Protein AF-A0A2E1ZPQ2-F1 (afdb_monomer)

Foldseek 3Di:
DQAFDWKFKDKQNDGDDTWAFQCFDVVCCVVVVVPVHPSPRRGDTDDDDDLVVDDFAKIWIWMWTQTNVRDIDIDDTDIDGRDD

Structure (mmCIF, N/CA/C/O backbone):
data_AF-A0A2E1ZPQ2-F1
#
_entry.id   AF-A0A2E1ZPQ2-F1
#
loop_
_atom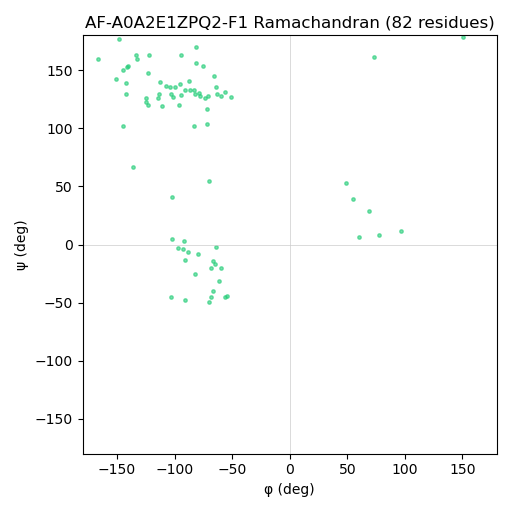_site.group_PDB
_atom_site.id
_atom_site.type_symbol
_atom_site.label_atom_id
_atom_site.label_alt_id
_atom_site.label_comp_id
_atom_site.label_asym_id
_atom_site.label_entity_id
_atom_site.label_seq_id
_atom_site.pdbx_PDB_ins_code
_atom_site.Cartn_x
_atom_site.Cartn_y
_atom_site.Cartn_z
_atom_site.occupancy
_atom_site.B_iso_or_equiv
_atom_site.auth_seq_id
_atom_site.auth_comp_id
_atom_site.auth_asym_id
_atom_site.auth_atom_id
_atom_site.pdbx_PDB_model_num
ATOM 1 N N . ASP A 1 1 ? 14.352 5.227 -15.087 1.00 77.56 1 ASP A N 1
ATOM 2 C CA . ASP A 1 1 ? 13.532 5.214 -13.866 1.00 77.56 1 ASP A CA 1
ATOM 3 C C . ASP A 1 1 ? 14.357 4.834 -12.654 1.00 77.56 1 ASP A C 1
ATOM 5 O O . ASP A 1 1 ? 15.316 4.086 -12.801 1.00 77.56 1 ASP A O 1
ATOM 9 N N . ILE A 1 2 ? 14.008 5.375 -11.484 1.00 88.19 2 ILE A N 1
ATOM 10 C CA . ILE A 1 2 ? 14.702 5.119 -10.205 1.00 88.19 2 ILE A CA 1
ATOM 11 C C . ILE A 1 2 ? 14.216 3.806 -9.563 1.00 88.19 2 ILE A C 1
ATOM 13 O O . ILE A 1 2 ? 14.978 3.154 -8.853 1.00 88.19 2 ILE A O 1
ATOM 17 N N . GLY A 1 3 ? 12.990 3.376 -9.873 1.00 95.31 3 GLY A N 1
ATOM 18 C CA . GLY A 1 3 ? 12.377 2.169 -9.322 1.00 95.31 3 GLY A CA 1
ATOM 19 C C . GLY A 1 3 ? 11.952 2.311 -7.858 1.00 95.31 3 GLY A C 1
ATOM 20 O O . GLY A 1 3 ? 12.410 3.198 -7.131 1.00 95.31 3 GLY A O 1
ATOM 21 N N . ILE A 1 4 ? 11.062 1.423 -7.433 1.00 97.75 4 ILE A N 1
ATOM 22 C CA . ILE A 1 4 ? 10.602 1.296 -6.052 1.00 97.75 4 ILE A CA 1
ATOM 23 C C . ILE A 1 4 ? 11.537 0.360 -5.285 1.00 97.75 4 ILE A C 1
ATOM 25 O O . ILE A 1 4 ? 12.020 -0.644 -5.817 1.00 97.75 4 ILE A O 1
ATOM 29 N N . ASP A 1 5 ? 11.805 0.730 -4.040 1.00 98.06 5 ASP A N 1
ATOM 30 C CA . ASP A 1 5 ? 12.587 -0.035 -3.074 1.00 98.06 5 ASP A CA 1
ATOM 31 C C . ASP A 1 5 ? 11.665 -0.715 -2.054 1.00 98.06 5 ASP A C 1
ATOM 33 O O . ASP A 1 5 ? 11.783 -1.910 -1.797 1.00 98.06 5 ASP A O 1
ATOM 37 N N . GLN A 1 6 ? 10.675 0.024 -1.541 1.00 98.25 6 GLN A N 1
ATOM 38 C CA . GLN A 1 6 ? 9.795 -0.440 -0.470 1.00 98.25 6 GLN A CA 1
ATOM 39 C C . GLN A 1 6 ? 8.363 0.081 -0.637 1.00 98.25 6 GLN A C 1
ATOM 41 O O . GLN A 1 6 ? 8.126 1.165 -1.179 1.00 98.25 6 GLN A O 1
ATOM 46 N N . VAL A 1 7 ? 7.410 -0.710 -0.144 1.00 98.69 7 VAL A N 1
ATOM 47 C CA . VAL A 1 7 ? 5.991 -0.360 -0.046 1.00 98.69 7 VAL A CA 1
ATOM 48 C C . VAL A 1 7 ? 5.573 -0.493 1.413 1.00 98.69 7 VAL A C 1
ATOM 50 O O . VAL A 1 7 ? 5.663 -1.583 1.972 1.00 98.69 7 VAL A O 1
ATOM 53 N N . ASP A 1 8 ? 5.104 0.592 2.020 1.00 98.75 8 ASP A N 1
ATOM 54 C CA . ASP A 1 8 ? 4.627 0.611 3.405 1.00 98.75 8 ASP A CA 1
ATOM 55 C C . ASP A 1 8 ? 3.107 0.736 3.459 1.00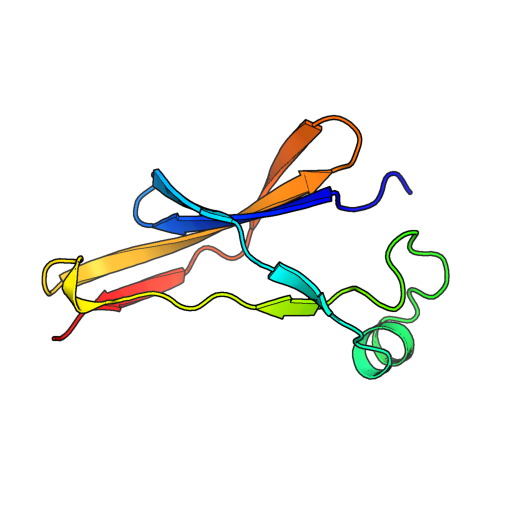 98.75 8 ASP A C 1
ATOM 57 O O . ASP A 1 8 ? 2.531 1.561 2.752 1.00 98.75 8 ASP A O 1
ATOM 61 N N . LEU A 1 9 ? 2.460 -0.039 4.332 1.00 98.50 9 LEU A N 1
ATOM 62 C CA . LEU A 1 9 ? 1.057 0.145 4.692 1.00 98.50 9 LEU A CA 1
ATOM 63 C C . LEU A 1 9 ? 0.930 1.287 5.700 1.00 98.50 9 LEU A C 1
ATOM 65 O O . LEU A 1 9 ? 1.589 1.286 6.743 1.00 98.50 9 LEU A O 1
ATOM 69 N N . ILE A 1 10 ? 0.017 2.208 5.410 1.00 98.62 10 ILE A N 1
ATOM 70 C CA . ILE A 1 10 ? -0.350 3.321 6.277 1.00 98.62 10 ILE A CA 1
ATOM 71 C C . ILE A 1 10 ? -1.794 3.131 6.741 1.00 98.62 10 ILE A C 1
ATOM 73 O O . ILE A 1 10 ? -2.673 2.939 5.900 1.00 98.62 10 ILE A O 1
ATOM 77 N N . ILE A 1 11 ? -2.037 3.227 8.048 1.00 98.31 11 ILE A N 1
ATOM 78 C CA . ILE A 1 11 ? -3.376 3.339 8.642 1.00 98.31 11 ILE A CA 1
ATOM 79 C C . ILE A 1 11 ? -3.392 4.595 9.512 1.00 98.31 11 ILE A C 1
ATOM 81 O O . ILE A 1 11 ? -2.511 4.756 10.354 1.00 98.31 11 ILE A O 1
ATOM 85 N N . ASP A 1 12 ? -4.353 5.491 9.284 1.00 97.38 12 ASP A N 1
ATOM 86 C CA . ASP A 1 12 ? -4.529 6.736 10.047 1.00 97.38 12 ASP A CA 1
ATOM 87 C C . ASP A 1 12 ? -3.210 7.528 10.188 1.00 97.38 12 ASP A C 1
ATOM 89 O O . ASP A 1 12 ? -2.740 7.844 11.281 1.00 97.38 12 ASP A O 1
ATOM 93 N N . ASP A 1 13 ? -2.563 7.779 9.042 1.00 96.94 13 ASP A N 1
ATOM 94 C CA . ASP A 1 13 ? -1.262 8.458 8.902 1.00 96.94 13 ASP A CA 1
ATOM 95 C C . ASP A 1 13 ? -0.060 7.786 9.600 1.00 96.94 13 ASP A C 1
ATOM 97 O O . ASP A 1 13 ? 1.054 8.314 9.556 1.00 96.94 13 ASP A O 1
ATOM 101 N N . THR A 1 14 ? -0.239 6.587 10.157 1.00 97.50 14 THR A N 1
ATOM 102 C CA . THR A 1 14 ? 0.808 5.818 10.839 1.00 97.50 14 THR A CA 1
ATOM 103 C C . THR A 1 14 ? 1.318 4.677 9.964 1.00 97.50 14 THR A C 1
ATOM 105 O O . THR A 1 14 ? 0.533 3.945 9.364 1.00 97.50 14 THR A O 1
ATOM 108 N N . ILE A 1 15 ? 2.641 4.494 9.903 1.00 98.06 15 ILE A N 1
ATOM 109 C CA . ILE A 1 15 ? 3.253 3.331 9.244 1.00 98.06 15 ILE A CA 1
ATOM 110 C C . ILE A 1 15 ? 2.996 2.097 10.105 1.00 98.06 15 ILE A C 1
ATOM 112 O O . ILE A 1 15 ? 3.480 2.022 11.232 1.00 98.06 15 ILE A O 1
ATOM 116 N N . ILE A 1 16 ? 2.260 1.131 9.564 1.00 98.00 16 ILE A N 1
ATOM 117 C CA . ILE A 1 16 ? 1.910 -0.100 10.279 1.00 98.00 16 ILE A CA 1
ATOM 118 C C . ILE A 1 16 ? 2.941 -1.194 10.025 1.00 98.00 16 ILE A C 1
ATOM 120 O O . ILE A 1 16 ? 3.407 -1.841 10.958 1.00 98.00 16 ILE A O 1
ATOM 124 N N . ALA A 1 17 ? 3.297 -1.407 8.760 1.00 97.69 17 ALA A N 1
ATOM 125 C CA . ALA A 1 17 ? 4.236 -2.445 8.359 1.00 97.69 17 ALA A CA 1
ATOM 126 C C . ALA A 1 17 ? 4.704 -2.240 6.914 1.00 97.69 17 ALA A C 1
ATOM 128 O O . ALA A 1 17 ? 4.030 -1.594 6.111 1.00 97.69 17 ALA A O 1
ATOM 129 N N . SER A 1 18 ? 5.842 -2.843 6.580 1.00 98.31 18 SER A N 1
ATOM 130 C CA . SER A 1 18 ? 6.349 -2.915 5.209 1.00 98.31 18 SER A CA 1
ATOM 131 C C . SER A 1 18 ? 5.850 -4.182 4.522 1.00 98.31 18 SER A C 1
ATOM 133 O O . SER A 1 18 ? 5.910 -5.277 5.083 1.00 98.31 18 SER A O 1
ATOM 135 N N . ALA A 1 19 ? 5.346 -4.035 3.302 1.00 98.50 19 ALA A N 1
ATOM 136 C CA . ALA A 1 19 ? 4.869 -5.142 2.489 1.00 98.50 19 ALA A CA 1
ATOM 137 C C . ALA A 1 19 ? 6.034 -5.950 1.898 1.00 98.50 19 ALA A C 1
ATOM 139 O O . ALA A 1 19 ? 7.116 -5.426 1.627 1.00 98.50 19 ALA A O 1
ATOM 140 N N . GLN A 1 20 ? 5.782 -7.227 1.610 1.00 98.50 20 GLN A N 1
ATOM 141 C CA . GLN A 1 20 ? 6.660 -8.013 0.753 1.00 98.50 20 GLN A CA 1
ATOM 142 C C . GLN A 1 20 ? 6.486 -7.524 -0.688 1.00 98.50 20 GLN A C 1
ATOM 144 O O . GLN A 1 20 ? 5.488 -7.838 -1.338 1.00 98.50 20 GLN A O 1
ATOM 149 N N . TYR A 1 21 ? 7.455 -6.755 -1.177 1.00 98.25 21 TYR A N 1
ATOM 150 C CA . TYR A 1 21 ? 7.499 -6.233 -2.542 1.00 98.25 21 TYR A CA 1
ATOM 151 C C . TYR A 1 21 ? 8.329 -7.1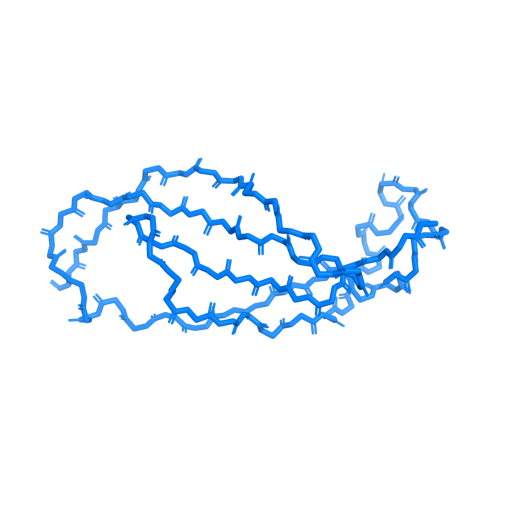32 -3.478 1.00 98.25 21 TYR A C 1
ATOM 153 O O . TYR A 1 21 ? 9.103 -7.974 -3.022 1.00 98.25 21 TYR A O 1
ATOM 161 N N . GLY A 1 22 ? 8.164 -6.968 -4.794 1.00 97.81 22 GLY A N 1
ATOM 162 C CA . GLY A 1 22 ? 8.901 -7.726 -5.811 1.00 97.81 22 GLY A CA 1
ATOM 163 C C . GLY A 1 22 ? 8.161 -8.948 -6.361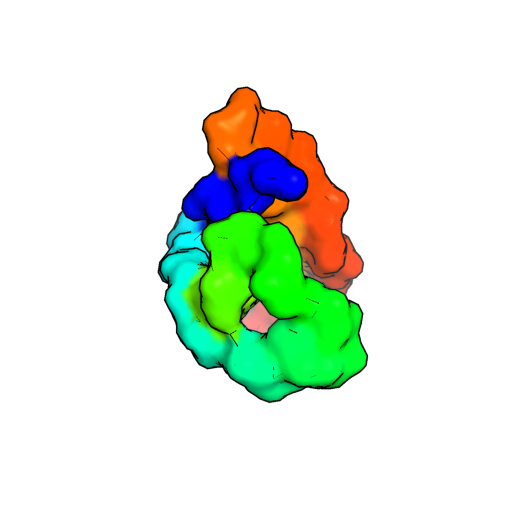 1.00 97.81 22 GLY A C 1
ATOM 164 O O . GLY A 1 22 ? 8.761 -9.771 -7.050 1.00 97.81 22 GLY A O 1
ATOM 165 N N . ILE A 1 23 ? 6.864 -9.096 -6.076 1.00 98.44 23 ILE A N 1
ATOM 166 C CA . ILE A 1 23 ? 6.075 -10.248 -6.532 1.00 98.44 23 ILE A CA 1
ATOM 167 C C . ILE A 1 23 ? 5.857 -10.144 -8.052 1.00 98.44 23 ILE A C 1
ATOM 169 O O . ILE A 1 23 ? 5.381 -9.104 -8.520 1.00 98.44 23 ILE A O 1
ATOM 173 N N . PRO A 1 24 ? 6.164 -11.188 -8.845 1.00 98.19 24 PRO A N 1
ATOM 174 C CA . PRO A 1 24 ? 6.007 -11.133 -10.296 1.00 98.19 24 PRO A CA 1
ATOM 175 C C . PRO A 1 24 ? 4.559 -10.869 -10.739 1.00 98.19 24 PRO A C 1
ATOM 177 O O . PRO A 1 24 ? 3.633 -11.580 -10.353 1.00 98.19 24 PRO A O 1
ATOM 180 N N . ARG A 1 25 ? 4.378 -9.863 -11.596 1.00 98.12 25 ARG A N 1
ATOM 181 C CA . ARG A 1 25 ? 3.113 -9.443 -12.215 1.00 98.12 25 ARG A CA 1
ATOM 182 C C . ARG A 1 25 ? 3.318 -9.160 -13.703 1.00 98.12 25 ARG A C 1
ATOM 184 O O . ARG A 1 25 ? 3.240 -8.023 -14.166 1.00 98.12 25 ARG A O 1
ATOM 191 N N . GLN A 1 26 ? 3.616 -10.216 -14.464 1.00 97.94 26 GLN A N 1
ATOM 192 C CA . GLN A 1 26 ? 3.812 -10.121 -15.918 1.00 97.94 26 GLN A CA 1
ATOM 193 C C . GLN A 1 26 ? 2.550 -9.625 -16.642 1.00 97.94 26 GLN A C 1
ATOM 195 O O . GLN A 1 26 ? 2.644 -8.925 -17.647 1.00 97.94 26 GLN A O 1
ATOM 200 N N . ASP A 1 27 ? 1.373 -9.952 -16.107 1.00 97.75 27 ASP A N 1
ATOM 201 C CA . ASP A 1 27 ? 0.081 -9.439 -16.561 1.00 97.75 27 ASP A CA 1
ATOM 202 C C . ASP A 1 27 ? 0.042 -7.903 -16.536 1.00 97.75 27 ASP A C 1
ATOM 204 O O . ASP A 1 27 ? -0.351 -7.282 -17.522 1.00 97.75 27 ASP A O 1
ATOM 208 N N . VAL A 1 28 ? 0.533 -7.287 -15.457 1.00 97.00 28 VAL A N 1
ATOM 209 C CA . VAL A 1 28 ? 0.606 -5.826 -15.318 1.00 97.00 28 VAL A CA 1
ATOM 210 C C . VAL A 1 28 ? 1.627 -5.235 -16.281 1.00 97.00 28 VAL A C 1
ATOM 212 O O . VAL A 1 28 ? 1.310 -4.259 -16.955 1.00 97.00 28 VAL A O 1
ATOM 215 N N . VAL A 1 29 ? 2.819 -5.834 -16.393 1.00 97.31 29 VAL A N 1
ATOM 216 C CA . VAL A 1 29 ? 3.852 -5.373 -17.341 1.00 97.31 29 VAL A CA 1
ATOM 217 C C . VAL A 1 29 ? 3.297 -5.311 -18.762 1.00 97.31 29 VAL A C 1
ATOM 219 O O . VAL A 1 29 ? 3.501 -4.316 -19.456 1.00 97.31 29 VAL A O 1
ATOM 222 N N . ASN A 1 30 ? 2.562 -6.347 -19.171 1.00 96.75 30 ASN A N 1
ATOM 223 C CA . ASN A 1 30 ? 1.991 -6.447 -20.509 1.00 96.75 30 ASN A CA 1
ATOM 224 C C . ASN A 1 30 ? 0.851 -5.441 -20.724 1.00 96.75 30 ASN A C 1
ATOM 226 O O . ASN A 1 30 ? 0.859 -4.722 -21.719 1.00 96.75 30 ASN A O 1
ATOM 230 N N . VAL A 1 31 ? -0.115 -5.364 -19.799 1.00 97.88 31 VAL A N 1
ATOM 231 C CA . VAL A 1 31 ? -1.283 -4.470 -19.927 1.00 97.88 31 VAL A CA 1
ATOM 232 C C . VAL A 1 31 ? -0.875 -2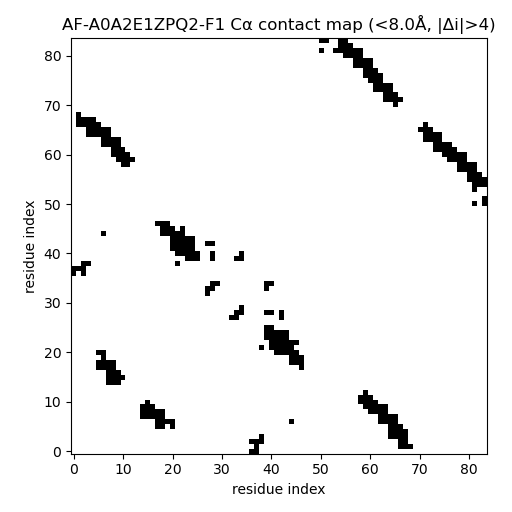.998 -19.871 1.00 97.88 31 VAL A C 1
ATOM 234 O O . VAL A 1 31 ? -1.388 -2.189 -20.639 1.00 97.88 31 VAL A O 1
ATOM 237 N N . MET A 1 32 ? 0.068 -2.651 -18.995 1.00 95.62 32 MET A N 1
ATOM 238 C CA . MET A 1 32 ? 0.525 -1.271 -18.809 1.00 95.62 32 MET A CA 1
ATOM 239 C C . MET A 1 32 ? 1.670 -0.884 -19.756 1.00 95.62 32 MET A C 1
ATOM 241 O O . MET A 1 32 ? 2.049 0.281 -19.795 1.00 95.62 32 MET A O 1
ATOM 245 N N . SER A 1 33 ? 2.218 -1.834 -20.526 1.00 95.38 33 SER A N 1
ATOM 246 C CA . SER A 1 33 ? 3.363 -1.625 -21.430 1.00 95.38 33 SER A CA 1
ATOM 247 C C . SER A 1 33 ? 4.603 -1.032 -20.734 1.00 95.38 33 SER A C 1
ATOM 249 O O . SER A 1 33 ? 5.304 -0.195 -21.296 1.00 95.38 33 SER A O 1
ATOM 251 N N . VAL A 1 34 ? 4.893 -1.479 -19.506 1.00 93.44 34 VAL A N 1
ATOM 252 C CA . VAL A 1 34 ? 5.972 -0.949 -18.640 1.00 93.44 34 VAL A CA 1
ATOM 253 C C . VAL A 1 34 ? 7.211 -1.849 -18.609 1.00 93.44 34 VAL A C 1
ATOM 255 O O . VAL A 1 34 ? 7.830 -2.060 -17.570 1.00 93.44 34 VAL A O 1
ATOM 258 N N . SER A 1 35 ? 7.606 -2.407 -19.753 1.00 91.69 35 SER A N 1
ATOM 259 C CA . SER A 1 35 ? 8.743 -3.340 -19.828 1.00 91.69 35 SER A CA 1
ATOM 260 C C . SER A 1 35 ? 10.100 -2.713 -19.484 1.00 91.69 35 SER A C 1
ATOM 262 O O . SER A 1 35 ? 11.059 -3.439 -19.246 1.00 91.69 35 SER A O 1
ATOM 264 N N . THR A 1 36 ? 10.204 -1.383 -19.493 1.00 94.81 36 THR A N 1
ATOM 265 C CA . THR A 1 36 ? 11.424 -0.638 -19.141 1.00 94.81 36 THR A CA 1
ATOM 266 C C . THR A 1 36 ? 11.485 -0.234 -17.670 1.00 94.81 36 THR A C 1
ATOM 268 O O . THR A 1 36 ? 12.476 0.370 -17.256 1.00 94.81 36 THR A O 1
ATOM 271 N N . ASP A 1 37 ? 10.437 -0.513 -16.890 1.00 95.31 37 ASP A N 1
ATOM 272 C CA . ASP A 1 37 ? 10.446 -0.253 -15.455 1.00 95.31 37 ASP A CA 1
ATOM 273 C C . ASP A 1 37 ? 11.545 -1.111 -14.786 1.00 95.31 37 ASP A C 1
ATOM 275 O O . ASP A 1 37 ? 11.595 -2.323 -15.019 1.00 95.31 37 ASP A O 1
ATOM 279 N N . PRO A 1 38 ? 12.435 -0.528 -13.959 1.00 96.44 38 PRO A N 1
ATOM 280 C CA . PRO A 1 38 ? 13.526 -1.252 -13.307 1.00 96.44 38 PRO A CA 1
ATOM 281 C C . PRO A 1 38 ? 13.076 -2.391 -12.389 1.00 96.44 38 PRO A C 1
ATOM 283 O O . PRO A 1 38 ? 13.888 -3.247 -12.039 1.00 96.44 38 PRO A O 1
ATOM 286 N N . ASN A 1 39 ? 11.822 -2.370 -11.943 1.00 97.50 39 ASN A N 1
ATOM 287 C CA . ASN A 1 39 ? 11.232 -3.393 -11.099 1.00 97.50 39 ASN A CA 1
ATOM 288 C C . ASN A 1 39 ? 10.428 -4.421 -11.902 1.00 97.50 39 ASN A C 1
ATOM 290 O O . ASN A 1 39 ? 9.956 -5.384 -11.306 1.00 97.50 39 ASN A O 1
ATOM 294 N N . ALA A 1 40 ? 10.270 -4.285 -13.223 1.00 96.88 40 ALA A N 1
ATOM 295 C CA . ALA A 1 40 ? 9.567 -5.286 -14.019 1.00 96.88 40 ALA A CA 1
ATOM 296 C C . ALA A 1 40 ? 10.309 -6.648 -14.004 1.00 96.88 40 ALA A C 1
ATOM 298 O O . ALA A 1 40 ? 11.527 -6.685 -14.174 1.00 96.88 40 ALA A O 1
ATOM 299 N N . PRO A 1 41 ? 9.606 -7.789 -13.832 1.00 97.50 41 PRO A N 1
ATOM 300 C CA . PRO A 1 41 ? 8.162 -7.935 -13.630 1.00 97.50 41 PRO A CA 1
ATOM 301 C C . PRO A 1 41 ? 7.722 -7.941 -12.156 1.00 97.50 41 PRO A C 1
ATOM 303 O O . PRO A 1 41 ? 6.540 -8.142 -11.890 1.00 97.50 41 PRO A O 1
ATOM 306 N N . GLY A 1 42 ? 8.633 -7.760 -11.200 1.00 98.19 42 GLY A N 1
ATOM 307 C CA . GLY A 1 42 ? 8.386 -7.717 -9.754 1.00 98.19 42 GLY A CA 1
ATOM 308 C C . GLY A 1 42 ? 7.634 -6.467 -9.278 1.00 98.19 42 GLY A C 1
ATOM 309 O O . GLY A 1 42 ? 8.098 -5.758 -8.393 1.00 98.19 42 GLY A O 1
ATOM 310 N N . LEU A 1 43 ? 6.470 -6.189 -9.866 1.00 97.25 43 LEU A N 1
ATOM 311 C CA . LEU A 1 43 ? 5.654 -5.007 -9.573 1.00 97.25 43 LEU A CA 1
ATOM 312 C C . LEU A 1 43 ? 4.619 -5.242 -8.462 1.00 97.25 43 LEU A C 1
ATOM 314 O O . LEU A 1 43 ? 4.007 -4.295 -7.974 1.00 97.25 43 LEU A O 1
ATOM 318 N N . GLY A 1 44 ? 4.375 -6.496 -8.082 1.00 97.88 44 GLY A N 1
ATOM 319 C CA . GLY A 1 44 ? 3.410 -6.852 -7.050 1.00 97.88 44 GLY A CA 1
ATOM 320 C C . GLY A 1 44 ? 3.957 -6.695 -5.632 1.00 97.88 44 GLY A C 1
ATOM 321 O O . GLY A 1 44 ? 5.161 -6.794 -5.388 1.00 97.88 44 GLY A O 1
ATOM 322 N N . PHE A 1 45 ? 3.042 -6.516 -4.686 1.00 98.31 45 PHE A N 1
ATOM 323 C CA . PHE A 1 45 ? 3.307 -6.537 -3.251 1.00 98.31 45 PHE A CA 1
ATOM 324 C C . PHE A 1 45 ? 2.177 -7.253 -2.511 1.00 98.31 45 PHE A C 1
ATOM 326 O O . PHE A 1 45 ? 1.040 -7.281 -2.987 1.00 98.31 45 PHE A O 1
ATOM 333 N N . THR A 1 46 ? 2.490 -7.826 -1.351 1.00 98.19 46 THR A N 1
ATOM 334 C CA . THR A 1 46 ? 1.503 -8.421 -0.443 1.00 98.19 46 THR A CA 1
ATOM 335 C C . THR A 1 46 ? 1.852 -8.128 1.011 1.00 98.19 46 THR A C 1
ATOM 337 O O . THR A 1 46 ? 3.019 -7.935 1.352 1.00 98.19 46 THR A O 1
ATOM 340 N N . LEU A 1 47 ? 0.840 -8.100 1.872 1.00 97.38 47 LEU A N 1
ATOM 341 C CA . LEU A 1 47 ? 0.985 -7.912 3.309 1.00 97.38 47 LEU A CA 1
ATOM 342 C C . LEU A 1 47 ? -0.169 -8.613 4.030 1.00 97.38 47 LEU A C 1
ATOM 344 O O . LEU A 1 47 ? -1.302 -8.602 3.551 1.00 97.38 47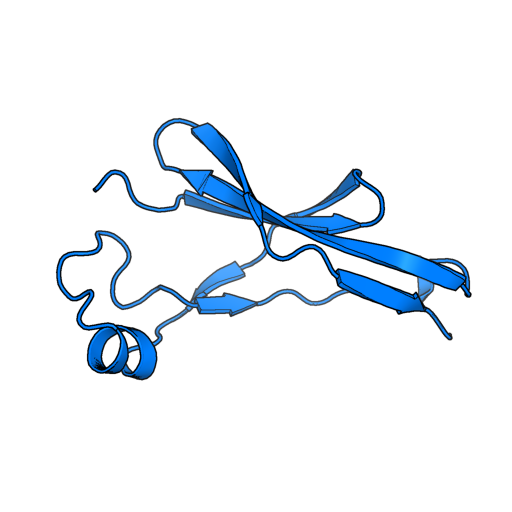 LEU A O 1
ATOM 348 N N . LEU A 1 48 ? 0.130 -9.213 5.182 1.00 96.44 48 LEU A N 1
ATOM 349 C CA . LEU A 1 48 ? -0.865 -9.742 6.110 1.00 96.44 48 LEU A CA 1
ATOM 350 C C . LEU A 1 48 ? -1.033 -8.747 7.256 1.00 96.44 48 LEU A C 1
ATOM 352 O O . LEU A 1 48 ? -0.049 -8.352 7.878 1.00 96.44 48 LEU A O 1
ATOM 356 N N . LEU A 1 49 ? -2.276 -8.348 7.507 1.00 94.94 49 LEU A N 1
ATOM 357 C CA . LEU A 1 49 ? -2.650 -7.434 8.579 1.00 94.94 49 LEU A CA 1
ATOM 358 C C . LEU A 1 49 ? -3.522 -8.187 9.582 1.00 94.94 49 LEU A C 1
ATOM 360 O O . LEU A 1 49 ? -4.539 -8.762 9.198 1.00 94.94 49 LEU A O 1
ATOM 364 N N . ASP A 1 50 ? -3.135 -8.164 10.853 1.00 95.19 50 ASP A N 1
ATOM 365 C CA . ASP A 1 50 ? -3.983 -8.628 11.949 1.00 95.19 50 ASP A CA 1
ATOM 366 C C . ASP A 1 50 ? -4.947 -7.500 12.345 1.00 95.19 50 ASP A C 1
ATOM 368 O O . ASP A 1 50 ? -4.555 -6.534 13.001 1.00 95.19 50 ASP A O 1
ATOM 372 N N . SER A 1 51 ? -6.205 -7.595 11.907 1.00 95.31 51 SER A N 1
ATOM 373 C CA . SER A 1 51 ? -7.216 -6.563 12.162 1.00 95.31 51 SER A CA 1
ATOM 374 C C . SER A 1 51 ? -7.624 -6.469 13.630 1.00 95.31 51 SER A C 1
ATOM 376 O O . SER A 1 51 ? -8.103 -5.416 14.048 1.00 95.31 51 SER A O 1
ATOM 378 N N . SER A 1 52 ? -7.389 -7.522 14.424 1.00 96.06 52 SER A N 1
ATOM 379 C CA . SER A 1 52 ? -7.761 -7.556 15.845 1.00 96.06 52 SER A CA 1
ATOM 380 C C . SER A 1 52 ? -6.970 -6.557 16.696 1.00 96.06 52 SER A C 1
ATOM 382 O O . SER A 1 52 ? -7.352 -6.245 17.822 1.00 96.06 52 SER A O 1
ATOM 384 N N . GLN A 1 53 ? -5.881 -6.016 16.142 1.00 95.19 53 GLN A N 1
ATOM 385 C CA . GLN A 1 53 ? -5.060 -4.974 16.758 1.00 95.19 53 GLN A CA 1
ATOM 386 C C . GLN A 1 53 ? -5.663 -3.567 16.618 1.00 95.19 53 GLN A C 1
ATOM 388 O O . GLN A 1 53 ? -5.149 -2.621 17.214 1.00 95.19 53 GLN A O 1
ATOM 393 N N . PHE A 1 54 ? -6.737 -3.422 15.840 1.00 96.00 54 PHE A N 1
ATOM 394 C CA . PHE A 1 54 ? -7.414 -2.158 15.574 1.00 96.00 54 PHE A CA 1
ATOM 395 C C . PHE A 1 54 ? -8.804 -2.171 16.204 1.00 96.00 54 PHE A C 1
ATOM 397 O O . PHE A 1 54 ? -9.511 -3.175 16.156 1.00 96.00 54 PHE A O 1
ATOM 404 N N . S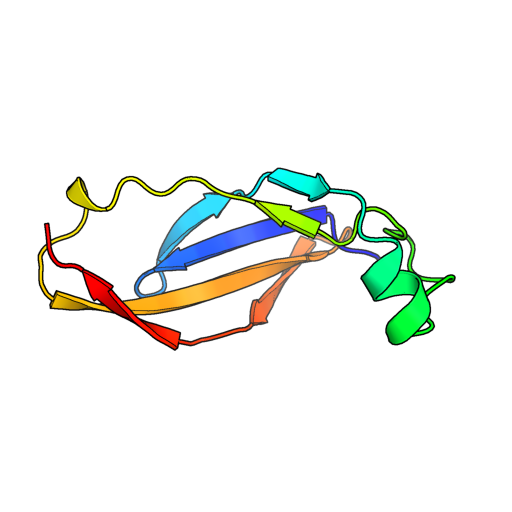ER A 1 55 ? -9.205 -1.046 16.792 1.00 96.00 55 SER A N 1
ATOM 405 C CA . SER A 1 55 ? -10.563 -0.878 17.311 1.00 96.00 55 SER A CA 1
ATOM 406 C C . SER A 1 55 ? -11.585 -0.896 16.178 1.00 96.00 55 SER A C 1
ATOM 408 O O . SER A 1 55 ? -11.332 -0.337 15.110 1.00 96.00 55 SER A O 1
ATOM 410 N N . ASP A 1 56 ? -12.767 -1.450 16.450 1.00 97.88 56 ASP A N 1
ATOM 411 C CA . ASP A 1 56 ? -13.892 -1.361 15.523 1.00 97.88 56 ASP A CA 1
ATOM 412 C C . ASP A 1 56 ? -14.214 0.101 15.209 1.00 97.88 56 ASP A C 1
ATOM 414 O O . ASP A 1 56 ? -14.334 0.943 16.107 1.00 97.88 56 ASP A O 1
ATOM 418 N N . GLY A 1 57 ? -14.359 0.418 13.927 1.00 98.12 57 GLY A N 1
ATOM 419 C CA . GLY A 1 57 ? -14.495 1.802 13.504 1.00 98.12 57 GLY A CA 1
ATOM 420 C C . GLY A 1 57 ? -13.955 2.087 12.116 1.00 98.12 57 GLY A C 1
ATOM 421 O O . GLY A 1 57 ? -13.459 1.216 11.408 1.00 98.12 57 GLY A O 1
ATOM 422 N N . THR A 1 58 ? -14.100 3.348 11.717 1.00 98.31 58 THR A N 1
ATOM 423 C CA . THR A 1 58 ? -13.614 3.843 10.427 1.00 98.31 58 THR A CA 1
ATOM 424 C C . THR A 1 58 ? -12.156 4.278 10.541 1.00 98.31 58 THR A C 1
ATOM 426 O O . THR A 1 58 ? -11.840 5.059 11.434 1.00 98.31 58 THR A O 1
ATOM 429 N N . SER A 1 59 ? -11.328 3.854 9.588 1.00 98.06 59 SER A N 1
ATOM 430 C CA . SER A 1 59 ? -9.927 4.272 9.440 1.00 98.06 59 SER A CA 1
ATOM 431 C C . SER A 1 59 ? -9.612 4.652 7.990 1.00 98.06 59 SER A C 1
ATOM 433 O O . SER A 1 59 ? -10.309 4.245 7.055 1.00 98.06 59 SER A O 1
ATOM 435 N N . GLU A 1 60 ? -8.545 5.420 7.775 1.00 98.56 60 GLU A N 1
ATOM 436 C CA . GLU A 1 60 ? -7.967 5.667 6.452 1.00 98.56 60 GLU A CA 1
ATOM 437 C C . GLU A 1 60 ? -6.791 4.716 6.199 1.00 98.56 60 GLU A C 1
ATOM 439 O O . GLU A 1 60 ? -5.784 4.758 6.897 1.00 98.56 60 GLU A O 1
ATOM 444 N N . LEU A 1 61 ? -6.895 3.899 5.152 1.00 98.31 61 LEU A N 1
ATOM 445 C CA . LEU A 1 61 ? -5.814 3.086 4.610 1.00 98.31 61 LEU A CA 1
ATOM 446 C C . LEU A 1 61 ? -5.139 3.802 3.445 1.00 98.31 61 LEU A C 1
ATOM 448 O O . LEU A 1 61 ? -5.804 4.342 2.564 1.00 98.31 61 LEU A O 1
ATOM 452 N N . ALA A 1 62 ? -3.818 3.739 3.382 1.00 98.62 62 ALA A N 1
ATOM 453 C CA . ALA A 1 62 ? -3.038 4.146 2.224 1.00 98.62 62 ALA A CA 1
ATOM 454 C C . ALA A 1 62 ? -1.765 3.299 2.115 1.00 98.62 62 ALA A C 1
ATOM 456 O O . ALA A 1 62 ? -1.472 2.480 2.984 1.00 98.62 62 ALA A O 1
ATOM 457 N N . ILE A 1 63 ? -0.990 3.516 1.057 1.00 98.56 63 ILE A N 1
ATOM 458 C CA . ILE A 1 63 ? 0.381 3.014 0.978 1.00 98.56 63 ILE A CA 1
ATOM 459 C C . ILE A 1 63 ? 1.349 4.162 0.738 1.00 98.56 63 ILE A C 1
ATOM 461 O O . ILE A 1 63 ? 1.020 5.121 0.039 1.00 98.56 63 ILE A O 1
ATOM 465 N N . ASP A 1 64 ? 2.553 4.037 1.273 1.00 98.69 64 ASP A N 1
ATOM 466 C CA . ASP A 1 64 ? 3.687 4.856 0.872 1.00 98.69 64 ASP A CA 1
ATOM 467 C C . ASP A 1 64 ? 4.600 4.031 -0.036 1.00 98.69 64 ASP A C 1
ATOM 469 O O . ASP A 1 64 ? 4.991 2.915 0.304 1.00 98.69 64 ASP A O 1
ATOM 473 N N . LEU A 1 65 ? 4.955 4.590 -1.192 1.00 98.50 65 LEU A N 1
ATOM 474 C CA . LEU A 1 65 ? 6.012 4.066 -2.050 1.00 98.50 65 LEU A CA 1
ATOM 475 C C . LEU A 1 65 ? 7.311 4.798 -1.726 1.00 98.50 65 LEU A C 1
ATOM 477 O O . LEU A 1 65 ? 7.342 6.031 -1.719 1.00 98.50 65 LEU A O 1
ATOM 481 N N . ILE A 1 66 ? 8.375 4.041 -1.477 1.00 98.50 66 ILE A N 1
ATOM 482 C CA . ILE A 1 66 ? 9.719 4.565 -1.259 1.00 98.50 66 ILE A CA 1
ATOM 483 C C . ILE A 1 66 ? 10.561 4.146 -2.456 1.00 98.50 66 ILE A C 1
ATOM 485 O O . ILE A 1 66 ? 10.697 2.957 -2.742 1.00 98.50 66 ILE A O 1
ATOM 489 N N . ASN A 1 67 ? 11.102 5.117 -3.188 1.00 97.94 67 ASN A N 1
ATOM 490 C CA . ASN A 1 67 ? 11.979 4.834 -4.324 1.00 97.94 67 ASN A CA 1
ATOM 491 C C . ASN A 1 67 ? 13.421 4.543 -3.869 1.00 97.94 67 ASN A C 1
ATOM 493 O O . ASN A 1 67 ? 13.789 4.816 -2.728 1.00 97.94 67 ASN A O 1
ATOM 497 N N . LYS A 1 68 ? 14.281 4.066 -4.777 1.00 96.31 68 LYS A N 1
ATOM 498 C CA . LYS A 1 68 ? 15.700 3.764 -4.475 1.00 96.31 68 LYS A CA 1
ATOM 499 C C . LYS A 1 68 ? 16.563 4.975 -4.075 1.00 96.31 68 LYS A C 1
ATOM 501 O O . LYS A 1 68 ? 17.742 4.817 -3.779 1.00 96.31 68 LYS A O 1
ATOM 506 N N . GLN A 1 69 ? 16.003 6.186 -4.079 1.00 97.44 69 GLN A N 1
ATOM 507 C CA . GLN A 1 69 ? 16.629 7.404 -3.550 1.00 97.44 69 GLN A CA 1
ATOM 508 C C . GLN A 1 69 ? 16.075 7.803 -2.170 1.00 97.44 69 GLN A C 1
ATOM 510 O O . GLN A 1 69 ? 16.424 8.863 -1.656 1.00 97.44 69 GLN A O 1
ATOM 515 N N . GLY A 1 70 ? 15.195 6.995 -1.573 1.00 97.19 70 GLY A N 1
ATOM 516 C CA . GLY A 1 70 ? 14.556 7.280 -0.289 1.00 97.19 70 GLY A CA 1
ATOM 517 C C . GLY A 1 70 ? 13.415 8.297 -0.365 1.00 97.19 70 GLY A C 1
ATOM 518 O O . GLY A 1 70 ? 12.907 8.724 0.670 1.00 97.19 70 GLY A O 1
ATOM 519 N N . THR A 1 71 ? 12.982 8.698 -1.566 1.00 98.19 71 THR A N 1
ATOM 520 C CA . THR A 1 71 ? 11.824 9.590 -1.713 1.00 98.19 71 THR A CA 1
ATOM 521 C C . THR A 1 71 ? 10.553 8.811 -1.419 1.00 98.19 71 THR A C 1
ATOM 523 O O . THR A 1 71 ? 10.302 7.780 -2.043 1.00 98.19 71 THR A O 1
ATOM 526 N N . ARG A 1 72 ? 9.749 9.335 -0.494 1.00 98.12 72 ARG A N 1
ATOM 527 C CA . ARG A 1 72 ? 8.477 8.759 -0.060 1.00 98.12 72 ARG A CA 1
ATOM 528 C C . ARG A 1 72 ? 7.308 9.463 -0.739 1.00 98.12 72 ARG A C 1
ATOM 530 O O . ARG A 1 72 ? 7.280 10.691 -0.819 1.00 98.12 72 ARG A O 1
ATOM 537 N N . THR A 1 73 ? 6.326 8.709 -1.219 1.00 98.38 73 THR A N 1
ATOM 538 C CA . THR A 1 73 ? 5.103 9.269 -1.810 1.00 98.38 73 THR A CA 1
ATOM 539 C C . THR A 1 73 ? 3.879 8.439 -1.431 1.00 98.38 73 THR A C 1
ATOM 541 O O . THR A 1 73 ? 3.873 7.223 -1.608 1.00 98.38 73 THR A O 1
ATOM 544 N N . ARG A 1 74 ? 2.841 9.118 -0.931 1.00 98.25 74 ARG A N 1
ATOM 545 C CA . ARG A 1 74 ? 1.572 8.531 -0.481 1.00 98.25 74 ARG A CA 1
ATOM 546 C C . ARG A 1 74 ? 0.634 8.283 -1.658 1.00 98.25 74 ARG A C 1
ATOM 548 O O . ARG A 1 74 ? 0.336 9.206 -2.414 1.00 98.25 74 ARG A O 1
ATOM 555 N N . TYR A 1 75 ? 0.090 7.076 -1.754 1.00 97.81 75 TYR A N 1
ATOM 556 C CA . TYR A 1 75 ? -0.887 6.679 -2.765 1.00 97.81 75 TYR A CA 1
ATOM 557 C C . TYR A 1 75 ? -2.072 5.930 -2.159 1.00 97.81 75 TYR A C 1
ATOM 559 O O . TYR A 1 75 ? -2.017 5.403 -1.051 1.00 97.81 75 TYR A O 1
ATOM 567 N N . GLY A 1 76 ? -3.157 5.852 -2.932 1.00 96.06 76 GLY A N 1
ATOM 568 C CA . GLY A 1 76 ? -4.201 4.861 -2.685 1.00 96.06 76 GLY A CA 1
ATOM 569 C C . GLY A 1 76 ? -5.022 5.069 -1.413 1.00 96.06 76 GLY A C 1
ATOM 570 O O . GLY A 1 76 ? -5.519 4.079 -0.897 1.00 96.06 76 GLY A O 1
ATOM 571 N N . LYS A 1 77 ? -5.201 6.310 -0.932 1.00 98.06 77 LYS A N 1
ATOM 572 C CA . LYS A 1 77 ? -6.063 6.615 0.227 1.00 98.06 77 LYS A CA 1
ATOM 573 C C . LYS A 1 77 ? -7.463 6.008 0.069 1.00 98.06 77 LYS A C 1
ATOM 575 O O . LYS A 1 77 ? -8.114 6.235 -0.957 1.00 98.06 77 LYS A O 1
ATOM 580 N N . ARG A 1 78 ? -7.927 5.243 1.055 1.00 97.88 78 ARG A N 1
ATOM 581 C CA . ARG A 1 78 ? -9.247 4.600 1.117 1.00 97.88 78 ARG A CA 1
ATOM 582 C C . ARG A 1 78 ? -9.775 4.651 2.540 1.00 97.88 78 ARG A C 1
ATOM 584 O O . ARG A 1 78 ? -9.047 4.364 3.477 1.00 97.88 78 ARG A O 1
ATOM 591 N N . THR A 1 79 ? -11.061 4.925 2.685 1.00 98.31 79 THR A N 1
ATOM 592 C CA . THR A 1 79 ? -11.762 4.687 3.945 1.00 98.31 79 THR A CA 1
ATOM 593 C C . THR A 1 79 ? -12.068 3.197 4.068 1.00 98.31 79 THR A C 1
ATOM 595 O O . THR A 1 79 ? -12.643 2.610 3.150 1.00 98.31 79 THR A O 1
ATOM 598 N N . ILE A 1 80 ? -11.679 2.596 5.186 1.00 97.38 80 ILE A N 1
ATOM 599 C CA . ILE A 1 80 ? -11.983 1.212 5.553 1.00 97.38 80 ILE A CA 1
ATOM 600 C C . ILE A 1 80 ? -12.715 1.186 6.895 1.00 97.38 80 ILE A C 1
ATOM 602 O O . ILE A 1 80 ? -12.700 2.169 7.635 1.00 97.38 80 ILE A O 1
ATOM 606 N N . TYR A 1 81 ? -13.362 0.065 7.201 1.00 97.94 81 TYR A N 1
ATOM 607 C CA . TYR A 1 81 ? -14.002 -0.164 8.491 1.00 97.94 81 TYR A CA 1
ATOM 608 C C . TYR A 1 81 ? -13.453 -1.453 9.097 1.00 97.94 81 TYR A C 1
ATOM 610 O O . TYR A 1 81 ? -13.525 -2.504 8.457 1.00 97.94 81 TYR A O 1
ATOM 618 N N . PHE A 1 82 ? -12.894 -1.368 10.300 1.00 97.81 82 PHE A N 1
ATOM 619 C CA . PHE A 1 82 ? -12.542 -2.538 11.095 1.00 97.81 82 PHE A CA 1
ATOM 620 C C . PHE A 1 82 ? -13.778 -3.023 11.855 1.00 97.81 82 PHE A C 1
ATOM 622 O O . PHE A 1 82 ? -14.508 -2.218 12.434 1.00 97.81 82 PHE A O 1
ATOM 629 N N . GLN A 1 83 ? -14.015 -4.333 11.806 1.00 95.88 83 GLN A N 1
ATOM 630 C CA . GLN A 1 83 ? -15.083 -5.026 12.521 1.00 95.88 83 GLN A CA 1
ATOM 631 C C . GLN A 1 83 ? -14.564 -6.407 12.932 1.00 95.88 83 GLN A C 1
ATOM 633 O O . GLN A 1 83 ? -14.465 -7.292 12.078 1.00 95.88 83 GLN A O 1
ATOM 638 N N . ASN A 1 84 ? -14.188 -6.561 14.199 1.00 90.44 84 ASN A N 1
ATOM 639 C CA . ASN A 1 84 ? -13.585 -7.781 14.744 1.00 90.44 84 ASN A CA 1
ATOM 640 C C . ASN A 1 84 ? -14.573 -8.668 15.515 1.00 90.44 84 ASN A C 1
ATOM 642 O O . ASN A 1 84 ? -15.645 -8.182 15.942 1.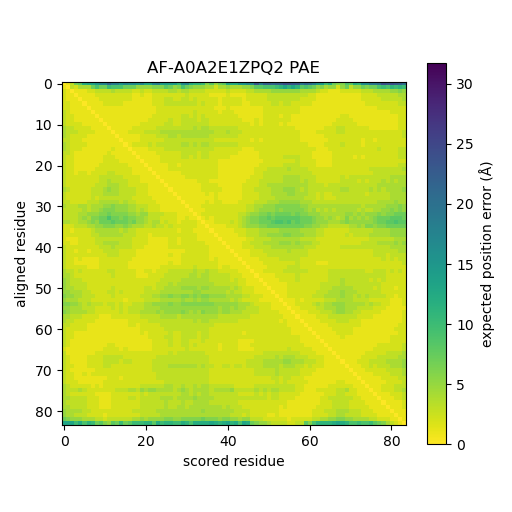00 90.44 84 ASN A O 1
#

Solvent-accessible surface area (backbone atoms only — not comparable to full-atom values): 4975 Å² total; per-residue (Å²): 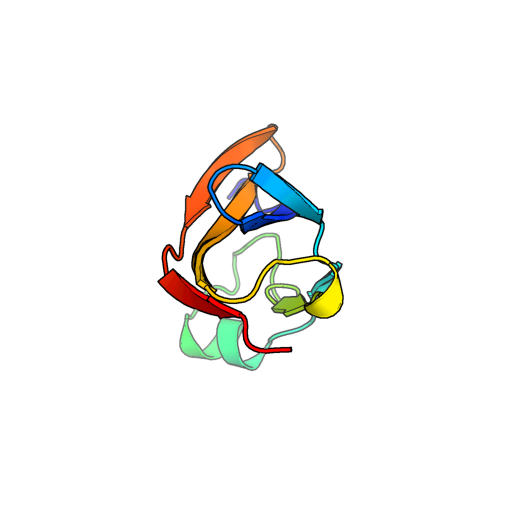124,78,36,75,68,48,40,32,40,26,48,71,93,35,81,74,48,73,37,55,64,54,38,78,31,59,69,54,32,62,76,68,68,41,78,79,43,73,41,58,44,28,73,32,67,49,76,89,78,75,63,80,82,51,72,69,41,79,44,43,36,30,36,34,43,24,29,69,83,70,53,73,47,81,44,76,76,39,82,46,71,46,80,124

pLDDT: mean 96.94, std 2.78, range [77.56, 98.75]

Sequence (84 aa):
DIGIDQVDLIIDDTIIASAQYGIPRQDVVNVMSVSTDPNAPGLGFTLLLDSSQFSDGTSELAIDLINKQGTRTRYGKRTIYFQN

Radius of gyration: 14.5 Å; Cα contacts (8 Å, |Δi|>4): 170; chains: 1; bounding box: 32×21×39 Å

Nearest PDB structures (foldseek):
  2yn3-assembly1_C  TM=6.616E-01  e=2.811E-01  Salmonella enterica subsp. enterica serovar Typhimurium str. LT2
  4hd5-assembly1_A  TM=6.247E-01  e=2.285E+00  Bacillus cereus ATCC 14579
  6go1-assembly2_B  TM=5.424E-01  e=1.611E+00  Bacillus anthracis
  5n61-assembly1_P  TM=6.380E-01  e=9.234E+00  Saccharomyces cerevisiae S288C

Secondary structure (DSSP, 8-state):
---EEEEEEEETTEEEEE-EEEE--HHHHHHHT-TT-TTTT--EEE----GGGS-SEEEEEEEEEEETT--EEEEEEEEEEE--

Mean predicted aligned error: 2.66 Å